Protein AF-A0A1T4R1S4-F1 (afdb_monomer_lite)

InterPro domains:
  IPR008040 Hydantoinase/oxoprolinase, N-terminal [PF05378] (8-71)

pLDDT: mean 93.25, std 7.97, range [52.59, 98.31]

Sequence (72 aa):
MEVDNWQFWIDRGGTFTDIVARNPNGEVKAHKLLSENVGRYVDAPVQEMKDIMGLDYDDKITMNEIDVIKML

Radius of gyration: 12.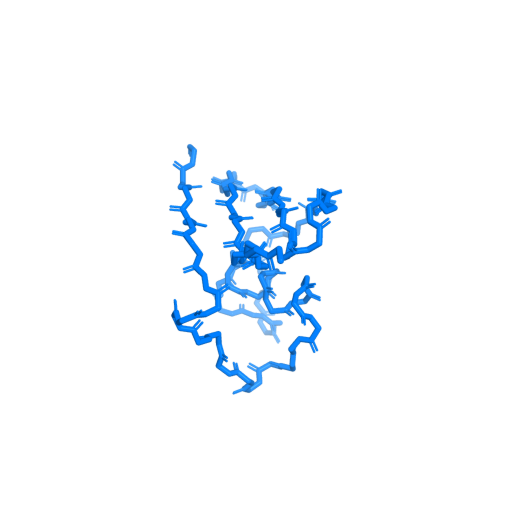17 Å; chains: 1; bounding box: 35×22×30 Å

Foldseek 3Di:
DQQDAKAWEWEQDQQKIWIWIQHSVRDIDIDIDGQDDPPPDDGRVVVVVCVVVVHDPPDDDDCVRYDYYHYD

Secondary structure (DSSP, 8-state):
-PPPPEEEEEEE-SSEEEEEEE-TTS-EEEEEEES--TTT-S-HHHHHHHHHHT--TTPPPPGGGEEEEEE-

Structure (mmCIF, N/CA/C/O backbone):
data_AF-A0A1T4R1S4-F1
#
_entry.id   AF-A0A1T4R1S4-F1
#
loop_
_atom_site.group_PDB
_atom_site.id
_atom_site.type_symbol
_atom_site.label_atom_id
_atom_site.label_alt_id
_atom_site.label_comp_id
_atom_site.label_asym_id
_atom_site.label_entity_id
_atom_site.label_seq_id
_atom_site.pdbx_PDB_ins_code
_atom_site.Cartn_x
_atom_site.Cartn_y
_atom_site.Cartn_z
_atom_site.occupancy
_atom_site.B_iso_or_equiv
_atom_site.auth_seq_id
_atom_site.auth_comp_id
_atom_site.auth_asym_id
_atom_site.auth_atom_id
_atom_site.pdbx_PDB_model_num
ATOM 1 N N . MET A 1 1 ? -20.699 -2.993 16.472 1.00 52.59 1 MET A N 1
ATOM 2 C CA . MET A 1 1 ? -19.381 -2.334 16.484 1.00 52.59 1 MET A CA 1
ATOM 3 C C . MET A 1 1 ? -19.144 -1.941 15.046 1.00 52.59 1 MET A C 1
ATOM 5 O O . MET A 1 1 ? -19.298 -2.820 14.205 1.00 52.59 1 MET A O 1
ATOM 9 N N . GLU A 1 2 ? -18.956 -0.656 14.746 1.00 57.94 2 GLU A N 1
ATOM 10 C CA . GLU A 1 2 ? -18.518 -0.280 13.398 1.00 57.94 2 GLU A CA 1
ATOM 11 C C . GLU A 1 2 ? -17.202 -1.008 13.138 1.00 57.94 2 GLU A C 1
ATOM 13 O O . GLU A 1 2 ? -16.328 -1.041 14.005 1.00 57.94 2 GLU A O 1
ATOM 18 N N . VAL A 1 3 ? -17.140 -1.717 12.016 1.00 60.59 3 VAL A N 1
ATOM 19 C CA . VAL A 1 3 ? -15.890 -2.306 11.559 1.00 60.59 3 VAL A CA 1
ATOM 20 C C . VAL A 1 3 ? -15.179 -1.163 10.853 1.00 60.59 3 VAL A C 1
ATOM 22 O O . VAL A 1 3 ? -15.743 -0.600 9.915 1.00 60.59 3 VAL A O 1
ATOM 25 N N . ASP A 1 4 ? -14.010 -0.770 11.351 1.00 84.88 4 ASP A N 1
ATOM 26 C CA . ASP A 1 4 ? -13.231 0.279 10.696 1.00 84.88 4 ASP A CA 1
ATOM 27 C C . ASP A 1 4 ? -12.827 -0.207 9.296 1.00 84.88 4 ASP A C 1
ATOM 29 O O . ASP A 1 4 ? -12.698 -1.403 9.056 1.00 84.88 4 ASP A O 1
ATOM 33 N N . ASN A 1 5 ? -12.626 0.698 8.347 1.00 95.12 5 ASN A N 1
ATOM 34 C CA . ASN A 1 5 ? -12.047 0.342 7.053 1.00 95.12 5 ASN A CA 1
ATOM 35 C C . ASN A 1 5 ? -10.510 0.331 7.143 1.00 95.12 5 ASN A C 1
ATOM 37 O O . ASN A 1 5 ? -9.921 0.752 8.142 1.00 95.12 5 ASN A O 1
ATOM 41 N N . TRP A 1 6 ? -9.834 -0.158 6.102 1.00 97.12 6 TRP A N 1
ATOM 42 C CA . TRP A 1 6 ? -8.374 -0.174 6.073 1.00 97.12 6 TRP A CA 1
ATOM 43 C C . TRP A 1 6 ? -7.783 1.238 6.101 1.00 97.12 6 TRP A C 1
ATOM 45 O O . TRP A 1 6 ? -8.259 2.149 5.423 1.00 97.12 6 TRP A O 1
ATOM 55 N N . GLN A 1 7 ? -6.685 1.398 6.835 1.00 97.62 7 GLN A N 1
ATOM 56 C CA . GLN A 1 7 ? -5.904 2.634 6.871 1.00 97.62 7 GLN A CA 1
ATOM 57 C C . GLN A 1 7 ? -4.455 2.337 6.504 1.00 97.62 7 GLN A C 1
ATOM 59 O O . GLN A 1 7 ? -3.872 1.388 7.027 1.00 97.62 7 GLN A O 1
ATOM 64 N N . PHE A 1 8 ? -3.869 3.162 5.639 1.00 98.00 8 PHE A N 1
ATOM 65 C CA . PHE A 1 8 ? -2.503 3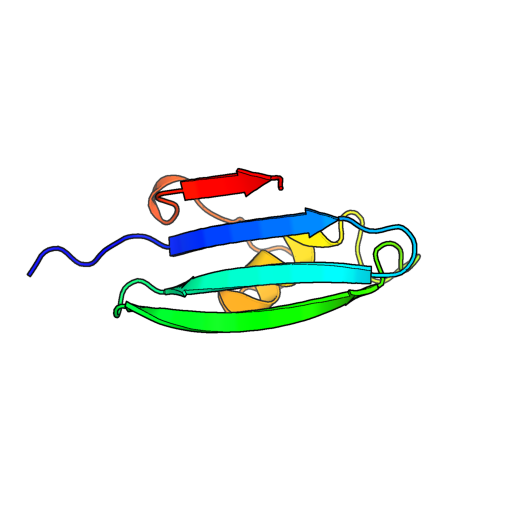.003 5.149 1.00 98.00 8 PHE A CA 1
ATOM 66 C C . PHE A 1 8 ? -1.688 4.289 5.319 1.00 98.00 8 PHE A C 1
ATOM 68 O O . PHE A 1 8 ? -2.136 5.381 4.960 1.00 98.00 8 PHE A O 1
ATOM 75 N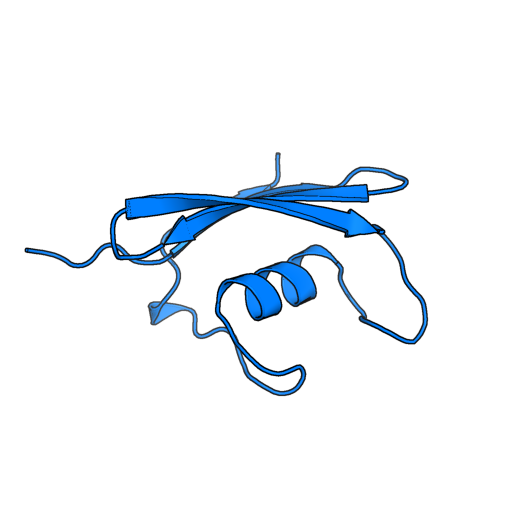 N . TRP A 1 9 ? -0.459 4.144 5.811 1.00 98.31 9 TRP A N 1
ATOM 76 C CA . TRP A 1 9 ? 0.574 5.180 5.835 1.00 98.31 9 TRP A CA 1
ATOM 77 C C . TRP A 1 9 ? 1.772 4.694 5.035 1.00 98.31 9 TRP A C 1
ATOM 79 O O . TRP A 1 9 ? 2.296 3.617 5.314 1.00 98.31 9 TRP A O 1
ATOM 89 N N . ILE A 1 10 ? 2.175 5.474 4.039 1.00 98.06 10 ILE A N 1
ATOM 90 C CA . ILE A 1 10 ? 3.113 5.056 3.000 1.00 98.06 10 ILE A CA 1
ATOM 91 C C . ILE A 1 10 ? 4.264 6.056 2.959 1.00 98.06 10 ILE A C 1
ATOM 93 O O . ILE A 1 10 ? 4.041 7.240 2.711 1.00 98.06 10 ILE A O 1
ATOM 97 N N . ASP A 1 11 ? 5.482 5.565 3.157 1.00 97.50 11 ASP A N 1
ATOM 98 C CA . ASP A 1 11 ? 6.725 6.314 2.974 1.00 97.50 11 ASP A CA 1
ATOM 99 C C . ASP A 1 11 ? 7.502 5.693 1.809 1.00 97.50 11 ASP A C 1
ATOM 101 O O . ASP A 1 11 ? 8.006 4.568 1.887 1.00 97.50 11 ASP A O 1
ATOM 105 N N . ARG A 1 12 ? 7.547 6.404 0.679 1.00 95.62 12 ARG A N 1
ATOM 106 C CA . ARG A 1 12 ? 8.263 5.948 -0.514 1.00 95.62 12 ARG A CA 1
ATOM 107 C C . ARG A 1 12 ? 9.668 6.533 -0.516 1.00 95.62 12 ARG A C 1
ATOM 109 O O . ARG A 1 12 ? 9.880 7.669 -0.934 1.00 95.62 12 ARG A O 1
ATOM 116 N N . GLY A 1 13 ? 10.641 5.713 -0.140 1.00 93.50 13 GLY A N 1
ATOM 117 C CA . GLY A 1 13 ? 12.059 6.029 -0.260 1.00 93.50 13 GLY A CA 1
ATOM 118 C C . GLY A 1 13 ? 12.651 5.673 -1.628 1.00 93.50 13 GLY A C 1
ATOM 119 O O . GLY A 1 13 ? 11.975 5.178 -2.533 1.00 93.50 13 GLY A O 1
ATOM 120 N N . GLY A 1 14 ? 13.964 5.887 -1.766 1.00 94.69 14 GLY A N 1
ATOM 121 C CA . GLY A 1 14 ? 14.703 5.565 -2.994 1.00 94.69 14 GLY A CA 1
ATOM 122 C C . GLY A 1 14 ? 14.822 4.060 -3.252 1.00 94.69 14 GLY A C 1
ATOM 123 O O . GLY A 1 14 ? 14.491 3.591 -4.334 1.00 94.69 14 GLY A O 1
ATOM 124 N N . THR A 1 15 ? 15.264 3.291 -2.254 1.00 96.56 15 THR A N 1
ATOM 125 C CA . THR A 1 15 ? 15.439 1.832 -2.395 1.00 96.56 15 THR A CA 1
ATOM 126 C C . THR A 1 15 ? 14.202 1.053 -1.968 1.00 96.56 15 THR A C 1
ATOM 128 O O . THR A 1 15 ? 13.875 0.037 -2.576 1.00 96.56 15 THR A O 1
ATOM 131 N N . PHE A 1 16 ? 13.526 1.509 -0.914 1.00 97.19 16 PHE A N 1
ATOM 132 C CA . PHE A 1 16 ? 12.399 0.809 -0.311 1.00 97.19 16 PHE A CA 1
ATOM 133 C C . PHE A 1 16 ? 11.209 1.736 -0.113 1.00 97.19 16 PHE A C 1
ATOM 135 O O . PHE A 1 16 ? 11.376 2.927 0.146 1.00 97.19 16 PHE A O 1
ATOM 142 N N . THR A 1 17 ? 10.025 1.150 -0.213 1.00 97.31 17 THR A N 1
ATOM 143 C CA . THR A 1 17 ? 8.755 1.711 0.220 1.00 97.31 17 THR A CA 1
ATOM 144 C C . THR A 1 17 ? 8.358 1.004 1.506 1.00 97.31 17 THR A C 1
ATOM 146 O O . THR A 1 17 ? 8.340 -0.228 1.561 1.00 97.31 17 THR A O 1
ATOM 149 N N . ASP A 1 18 ? 8.073 1.788 2.536 1.00 97.19 18 ASP A N 1
ATOM 150 C CA . ASP A 1 18 ? 7.594 1.325 3.829 1.00 97.19 18 ASP A CA 1
ATOM 151 C C . ASP A 1 18 ? 6.092 1.610 3.934 1.00 97.19 18 ASP A C 1
ATOM 153 O O . ASP A 1 18 ? 5.634 2.717 3.640 1.00 97.19 18 ASP A O 1
ATOM 157 N N . ILE A 1 19 ? 5.315 0.607 4.347 1.00 97.88 19 ILE A N 1
ATOM 158 C CA . ILE A 1 19 ? 3.874 0.734 4.564 1.00 97.88 19 ILE A CA 1
ATOM 159 C C . ILE A 1 19 ? 3.531 0.273 5.966 1.00 97.88 19 ILE A C 1
ATOM 161 O O . ILE A 1 19 ? 3.852 -0.843 6.373 1.00 97.88 19 ILE A O 1
ATOM 165 N N . VAL A 1 20 ? 2.811 1.123 6.687 1.00 97.88 20 VAL A N 1
ATOM 166 C CA . VAL A 1 20 ? 2.081 0.734 7.889 1.00 97.88 20 VAL A CA 1
ATOM 167 C C . VAL A 1 20 ? 0.608 0.650 7.524 1.00 97.88 20 VAL A C 1
ATOM 169 O O . VAL A 1 20 ? 0.053 1.592 6.962 1.00 97.88 20 VAL A O 1
ATOM 172 N N . ALA A 1 21 ? -0.026 -0.471 7.844 1.00 97.56 21 ALA A N 1
ATOM 173 C CA . ALA A 1 21 ? -1.433 -0.714 7.580 1.00 97.56 21 ALA A CA 1
ATOM 174 C C . ALA A 1 21 ? -2.161 -1.056 8.877 1.00 97.56 21 ALA A C 1
ATOM 176 O O . ALA A 1 21 ? -1.673 -1.872 9.658 1.00 97.56 21 ALA A O 1
ATOM 177 N N . ARG A 1 22 ? -3.339 -0.473 9.091 1.00 97.25 22 ARG A N 1
ATOM 178 C CA . ARG A 1 22 ? -4.286 -0.907 10.120 1.00 97.25 22 ARG A CA 1
ATOM 179 C C . ARG A 1 22 ? -5.468 -1.579 9.438 1.00 97.25 22 ARG A C 1
ATOM 181 O O . ARG A 1 22 ? -6.094 -0.978 8.566 1.00 97.25 22 ARG A O 1
ATOM 188 N N . ASN A 1 23 ? -5.749 -2.819 9.823 1.00 95.50 23 ASN A N 1
ATOM 189 C CA . ASN A 1 23 ? -6.864 -3.577 9.271 1.00 95.50 23 ASN A CA 1
ATOM 190 C C . ASN A 1 23 ? -8.200 -3.205 9.946 1.00 95.50 23 ASN A C 1
ATOM 192 O O . ASN A 1 23 ? -8.200 -2.576 11.009 1.00 95.50 23 ASN A O 1
ATOM 196 N N . PRO A 1 24 ? -9.334 -3.654 9.382 1.00 95.19 24 PRO A N 1
ATOM 197 C CA . PRO A 1 24 ? -10.663 -3.427 9.946 1.00 95.19 24 PRO A CA 1
ATOM 198 C C . PRO A 1 24 ? -10.879 -3.902 11.389 1.00 95.19 24 PRO A C 1
ATOM 200 O O . PRO A 1 24 ? -11.725 -3.380 12.112 1.00 95.19 24 PRO A O 1
ATOM 203 N N . ASN A 1 25 ? -10.084 -4.877 11.837 1.00 93.12 25 ASN A N 1
ATOM 204 C CA . ASN A 1 25 ? -10.117 -5.396 13.206 1.00 93.12 25 ASN A CA 1
ATOM 205 C C . ASN A 1 25 ? -9.222 -4.591 14.168 1.00 93.12 25 ASN A C 1
ATOM 207 O O . ASN A 1 25 ? -9.129 -4.920 15.350 1.00 93.12 25 ASN A O 1
ATOM 211 N N . GLY A 1 26 ? -8.546 -3.552 13.675 1.00 93.50 26 GLY A N 1
ATOM 212 C CA . GLY A 1 26 ? -7.643 -2.696 14.432 1.00 93.50 26 GLY A CA 1
ATOM 213 C C . GLY A 1 26 ? -6.212 -3.217 14.583 1.00 93.50 26 GLY A C 1
ATOM 214 O O . GLY A 1 26 ? -5.419 -2.571 15.267 1.00 93.50 26 GLY A O 1
ATOM 215 N N . GLU A 1 27 ? -5.858 -4.339 13.955 1.00 95.38 27 GLU A N 1
ATOM 216 C CA . GLU A 1 27 ? -4.488 -4.863 13.941 1.00 95.38 27 GLU A CA 1
ATOM 217 C C . GLU A 1 27 ? -3.599 -4.000 13.043 1.00 95.38 27 GLU A C 1
ATOM 219 O O . GLU A 1 27 ? -4.001 -3.636 11.937 1.00 95.38 27 GLU A O 1
ATOM 224 N N . VAL A 1 28 ? -2.380 -3.712 13.501 1.00 96.25 28 VAL A N 1
ATOM 225 C CA . VAL A 1 28 ? -1.395 -2.933 12.746 1.00 96.25 28 VAL A CA 1
ATOM 226 C C . VAL A 1 28 ? -0.290 -3.845 12.228 1.00 96.25 28 VAL A C 1
ATOM 228 O O . VAL A 1 28 ? 0.302 -4.606 12.991 1.00 96.25 28 VAL A O 1
ATOM 231 N N . LYS A 1 29 ? 0.018 -3.727 10.937 1.00 95.44 29 LYS A N 1
ATOM 232 C CA . LYS A 1 29 ? 1.115 -4.426 10.264 1.00 95.44 29 LYS A CA 1
ATOM 233 C C . LYS A 1 29 ? 2.055 -3.417 9.623 1.00 95.44 29 LYS A C 1
ATOM 235 O O . LYS A 1 29 ? 1.614 -2.380 9.137 1.00 95.44 29 LYS A O 1
ATOM 240 N N . ALA A 1 30 ? 3.345 -3.730 9.627 1.00 95.50 30 ALA A N 1
ATOM 241 C CA . ALA A 1 30 ? 4.370 -2.946 8.953 1.00 95.50 30 ALA A CA 1
ATOM 242 C C . ALA A 1 30 ? 5.069 -3.827 7.923 1.00 95.50 30 ALA A C 1
ATOM 244 O O . ALA A 1 30 ? 5.456 -4.955 8.232 1.00 95.50 30 ALA A O 1
ATOM 245 N N . HIS A 1 31 ? 5.205 -3.311 6.712 1.00 95.94 31 HIS A N 1
ATOM 246 C CA . HIS A 1 31 ? 5.757 -4.014 5.569 1.00 95.94 31 HIS A CA 1
ATOM 247 C C . HIS A 1 31 ? 6.755 -3.124 4.829 1.00 95.94 31 HIS A C 1
ATOM 249 O O . HIS A 1 31 ? 6.648 -1.897 4.845 1.00 95.94 31 HIS A O 1
ATOM 255 N N . LYS 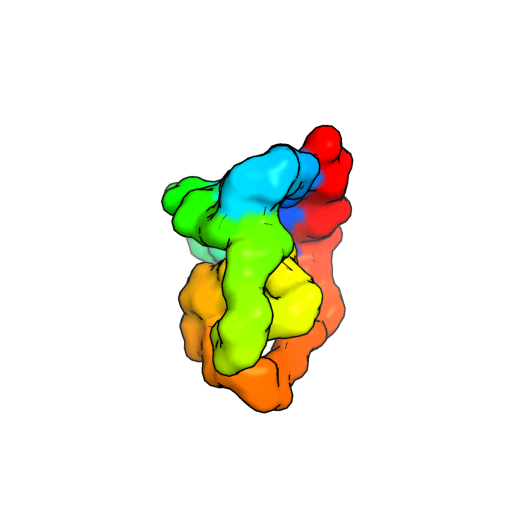A 1 32 ? 7.745 -3.763 4.201 1.00 95.38 32 LYS A N 1
ATOM 256 C CA . LYS A 1 32 ? 8.808 -3.105 3.442 1.00 95.38 32 LYS A CA 1
ATOM 257 C C . LYS A 1 32 ? 9.033 -3.857 2.142 1.00 95.38 32 LYS A C 1
ATOM 259 O O . LYS A 1 32 ? 9.310 -5.057 2.162 1.00 95.38 32 LYS A O 1
ATOM 264 N N . LEU A 1 33 ? 9.038 -3.120 1.041 1.00 95.75 33 LEU A N 1
ATOM 265 C CA . LEU A 1 33 ? 9.242 -3.659 -0.297 1.00 95.75 33 LEU A CA 1
ATOM 266 C C . LEU A 1 33 ? 10.135 -2.734 -1.129 1.00 95.75 33 LEU A C 1
ATOM 268 O O . LEU A 1 33 ? 10.265 -1.550 -0.833 1.00 95.75 33 LEU A O 1
ATOM 272 N N . LEU A 1 34 ? 10.827 -3.276 -2.137 1.00 97.44 34 LEU A N 1
ATOM 273 C CA . LEU A 1 34 ? 11.655 -2.481 -3.049 1.00 97.44 34 LEU A CA 1
ATOM 274 C C . LEU A 1 34 ? 10.800 -1.425 -3.760 1.00 97.44 34 LEU A C 1
ATOM 276 O O . LEU A 1 34 ? 9.783 -1.769 -4.359 1.00 97.44 34 LEU A O 1
ATOM 280 N N . SER A 1 35 ? 11.236 -0.165 -3.762 1.00 96.25 35 SER A N 1
ATOM 281 C CA . SER A 1 35 ? 10.507 0.931 -4.424 1.00 96.25 35 SER A CA 1
ATOM 282 C C . SER A 1 35 ? 10.325 0.710 -5.925 1.00 96.25 35 SER A C 1
ATOM 284 O O . SER A 1 35 ? 9.362 1.205 -6.507 1.00 96.25 35 SER A O 1
ATOM 286 N N . GLU A 1 36 ? 11.233 -0.048 -6.542 1.00 95.75 36 GLU A N 1
ATOM 287 C CA . GLU A 1 36 ? 11.153 -0.480 -7.932 1.00 95.75 36 GLU A CA 1
ATOM 288 C C . GLU A 1 36 ? 11.569 -1.946 -8.052 1.00 95.75 36 GLU A C 1
ATOM 290 O O . GLU A 1 36 ? 12.582 -2.374 -7.495 1.00 95.75 36 GLU A O 1
ATOM 295 N N . ASN A 1 37 ? 10.790 -2.725 -8.801 1.00 94.88 37 ASN A N 1
ATOM 296 C CA . ASN A 1 37 ? 11.110 -4.113 -9.111 1.00 94.88 37 ASN A CA 1
ATOM 297 C C . ASN A 1 37 ? 10.513 -4.492 -10.468 1.00 94.88 37 ASN A C 1
ATOM 299 O O . ASN A 1 37 ? 9.363 -4.927 -10.587 1.00 94.88 37 ASN A O 1
ATOM 303 N N . VAL A 1 38 ? 11.308 -4.261 -11.513 1.00 93.19 38 VAL A N 1
ATOM 304 C CA . VAL A 1 38 ? 10.889 -4.436 -12.905 1.00 93.19 38 VAL A CA 1
ATOM 305 C C . VAL A 1 38 ? 10.417 -5.872 -13.143 1.00 93.19 38 VAL A C 1
ATOM 307 O O . VAL A 1 38 ? 11.135 -6.834 -12.880 1.00 93.19 38 VAL A O 1
ATOM 310 N N . GLY A 1 39 ? 9.197 -6.007 -13.665 1.00 90.69 39 GLY A N 1
ATOM 311 C CA . GLY A 1 39 ? 8.581 -7.299 -13.982 1.00 90.69 39 GLY A CA 1
ATOM 312 C C . GLY A 1 39 ? 7.843 -7.971 -12.821 1.00 90.69 39 GLY A C 1
ATOM 313 O O . GLY A 1 39 ? 7.255 -9.027 -13.035 1.00 90.69 39 GLY A O 1
ATOM 314 N N . ARG A 1 40 ? 7.843 -7.380 -11.617 1.00 91.25 40 ARG A N 1
ATOM 315 C CA . ARG A 1 40 ? 7.056 -7.864 -10.466 1.00 91.25 40 ARG A CA 1
ATOM 316 C C . ARG A 1 40 ? 5.815 -7.014 -10.227 1.00 91.25 40 ARG A C 1
ATOM 318 O O . ARG A 1 40 ? 4.733 -7.560 -10.071 1.00 91.25 40 ARG A O 1
ATOM 325 N N . TYR A 1 41 ? 5.968 -5.694 -10.226 1.00 93.00 41 TYR A N 1
ATOM 326 C CA . TYR A 1 41 ? 4.870 -4.751 -10.030 1.00 93.00 41 TYR A CA 1
ATOM 327 C C . TYR A 1 41 ? 5.194 -3.397 -10.658 1.00 93.00 41 TYR A C 1
ATOM 329 O O . TYR A 1 41 ? 6.357 -3.041 -10.847 1.00 93.00 41 TYR A O 1
ATOM 337 N N . VAL A 1 42 ? 4.141 -2.654 -10.999 1.00 91.00 42 VAL A N 1
ATOM 338 C CA . VAL A 1 42 ? 4.252 -1.317 -11.602 1.00 91.00 42 VAL A CA 1
ATOM 339 C C . VAL A 1 42 ? 4.440 -0.246 -10.531 1.00 91.00 42 VAL A C 1
ATOM 341 O O . VAL A 1 42 ? 5.192 0.700 -10.743 1.00 91.00 42 VAL A O 1
ATOM 344 N N . ASP A 1 43 ? 3.785 -0.404 -9.380 1.00 93.38 43 ASP A N 1
ATOM 345 C CA . ASP A 1 43 ? 3.871 0.543 -8.275 1.00 93.38 43 ASP A CA 1
ATOM 346 C C . ASP A 1 43 ? 3.948 -0.192 -6.936 1.00 93.38 43 ASP A C 1
ATOM 348 O O . ASP A 1 43 ? 3.085 -1.008 -6.607 1.00 93.38 43 ASP A O 1
ATOM 352 N N . ALA A 1 44 ? 5.014 0.095 -6.191 1.00 95.25 44 ALA A N 1
ATOM 353 C CA . ALA A 1 44 ? 5.331 -0.531 -4.915 1.00 95.25 44 ALA A CA 1
ATOM 354 C C . ALA A 1 44 ? 4.216 -0.346 -3.864 1.00 95.25 44 ALA A C 1
ATOM 356 O O . ALA A 1 44 ? 3.748 -1.354 -3.334 1.00 95.25 44 ALA A O 1
ATOM 357 N N . PRO A 1 45 ? 3.725 0.888 -3.608 1.00 95.00 45 PRO A N 1
ATOM 358 C CA . PRO A 1 45 ? 2.606 1.117 -2.702 1.00 95.00 45 PRO A CA 1
ATOM 359 C C . PRO A 1 45 ? 1.367 0.273 -3.004 1.00 95.00 45 PRO A C 1
ATOM 361 O O . PRO A 1 45 ? 0.828 -0.382 -2.117 1.00 95.00 45 PRO A O 1
ATOM 364 N N . VAL A 1 46 ? 0.931 0.264 -4.267 1.00 94.56 46 VAL A N 1
ATOM 365 C CA . VAL A 1 46 ? -0.275 -0.463 -4.680 1.00 94.56 46 VAL A CA 1
ATOM 366 C C . VAL A 1 46 ? -0.092 -1.969 -4.536 1.00 94.56 46 VAL A C 1
ATOM 368 O O . VAL A 1 46 ? -1.005 -2.638 -4.059 1.00 94.56 46 VAL A O 1
ATOM 371 N N . GLN A 1 47 ? 1.063 -2.505 -4.940 1.00 95.56 47 GLN A N 1
ATOM 372 C CA . GLN A 1 47 ? 1.325 -3.937 -4.807 1.00 95.56 47 GLN A CA 1
ATOM 373 C C . GLN A 1 47 ? 1.302 -4.367 -3.343 1.00 95.56 47 GLN A C 1
ATOM 375 O O . GLN A 1 47 ? 0.622 -5.323 -2.994 1.00 95.56 47 GLN A O 1
ATOM 380 N N . GLU A 1 48 ? 1.993 -3.632 -2.480 1.00 94.88 48 GLU A N 1
ATOM 381 C CA . GLU A 1 48 ? 2.079 -3.981 -1.068 1.00 94.88 48 GLU A CA 1
ATOM 382 C C . GLU A 1 48 ? 0.717 -3.843 -0.364 1.00 94.88 48 GLU A C 1
ATOM 384 O O . GLU A 1 48 ? 0.363 -4.672 0.468 1.00 94.88 48 GLU A O 1
ATOM 389 N N . MET A 1 49 ? -0.110 -2.857 -0.741 1.00 95.94 49 MET A N 1
ATOM 390 C CA . MET A 1 49 ? -1.500 -2.795 -0.269 1.00 95.94 49 MET A CA 1
ATOM 391 C C . MET A 1 49 ? -2.293 -4.053 -0.653 1.00 95.94 49 MET A C 1
ATOM 393 O O . MET A 1 49 ? -3.023 -4.575 0.188 1.00 95.94 49 MET A O 1
ATOM 397 N N . LYS A 1 50 ? -2.143 -4.567 -1.884 1.00 95.56 50 LYS A N 1
ATOM 398 C CA . LYS A 1 50 ? -2.792 -5.823 -2.300 1.00 95.56 50 LYS A CA 1
ATOM 399 C C . LYS A 1 50 ? -2.295 -7.005 -1.477 1.00 95.56 50 LYS A C 1
ATOM 401 O O . LYS A 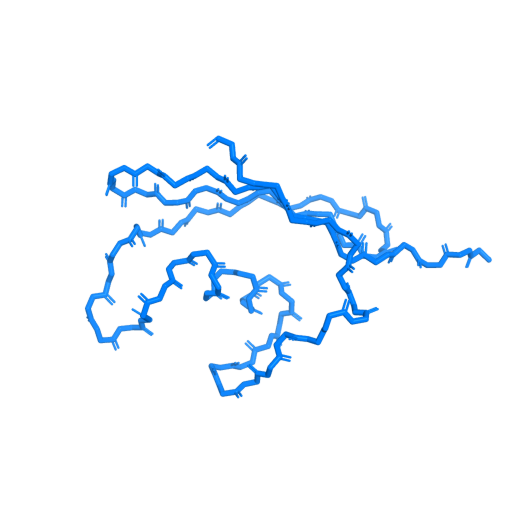1 50 ? -3.117 -7.739 -0.935 1.00 95.56 50 LYS A O 1
ATOM 406 N N . ASP A 1 51 ? -0.983 -7.126 -1.305 1.00 94.50 51 ASP A N 1
ATOM 407 C CA . ASP A 1 51 ? -0.371 -8.208 -0.532 1.00 94.50 51 ASP A CA 1
ATOM 408 C C . ASP A 1 51 ? -0.877 -8.207 0.927 1.00 94.50 51 ASP A C 1
ATOM 410 O O . ASP A 1 51 ? -1.263 -9.250 1.459 1.00 94.50 51 ASP A O 1
ATOM 414 N N . ILE A 1 52 ? -0.964 -7.030 1.564 1.00 95.25 52 ILE A N 1
ATOM 415 C CA . ILE A 1 52 ? -1.485 -6.863 2.934 1.00 95.25 52 ILE A CA 1
ATOM 416 C C . ILE A 1 52 ? -2.977 -7.211 3.029 1.00 95.25 52 ILE A C 1
ATOM 418 O O . ILE A 1 52 ? -3.413 -7.799 4.025 1.00 95.25 52 ILE A O 1
ATOM 422 N N . MET A 1 53 ? -3.760 -6.844 2.013 1.00 94.69 53 MET A N 1
ATOM 423 C CA . MET A 1 53 ? -5.193 -7.143 1.934 1.00 94.69 53 MET A CA 1
ATOM 424 C C . MET A 1 53 ? -5.475 -8.597 1.517 1.00 94.69 53 MET A C 1
ATOM 426 O O . MET A 1 53 ? -6.624 -9.027 1.590 1.00 94.69 53 MET A O 1
ATOM 430 N N . GLY A 1 54 ? -4.449 -9.363 1.127 1.00 94.31 54 GLY A N 1
ATOM 431 C CA . GLY A 1 54 ? -4.589 -10.734 0.633 1.00 94.31 54 GLY A CA 1
ATOM 432 C C . GLY A 1 54 ? -5.222 -10.817 -0.757 1.00 94.31 54 GLY A C 1
ATOM 433 O O . GLY A 1 54 ? -5.905 -11.793 -1.052 1.00 94.31 54 GLY A O 1
ATOM 434 N N . LEU A 1 55 ? -5.034 -9.778 -1.569 1.00 95.50 55 LEU A N 1
ATOM 435 C CA . LEU A 1 55 ? -5.542 -9.656 -2.932 1.00 95.50 55 LEU A CA 1
ATOM 436 C C . LEU A 1 55 ? -4.502 -10.146 -3.945 1.00 95.50 55 LEU A C 1
ATOM 438 O O . LEU A 1 55 ? -3.306 -9.895 -3.786 1.00 95.50 55 LEU A O 1
ATOM 442 N N . ASP A 1 56 ? -4.963 -10.784 -5.019 1.00 93.00 56 ASP A N 1
ATOM 443 C CA . ASP A 1 56 ? -4.101 -11.184 -6.128 1.00 93.00 56 ASP A CA 1
ATOM 444 C C . ASP A 1 56 ? -3.719 -9.982 -7.013 1.00 93.00 56 ASP A C 1
ATOM 446 O O . ASP A 1 56 ? -4.296 -8.892 -6.950 1.00 93.00 56 ASP A O 1
ATOM 450 N N . TYR A 1 57 ? -2.734 -10.172 -7.897 1.00 86.62 57 TYR A N 1
ATOM 451 C CA . TYR A 1 57 ? -2.221 -9.105 -8.767 1.00 86.62 57 TYR A CA 1
ATOM 452 C C . TYR A 1 57 ? -3.309 -8.414 -9.606 1.00 86.62 57 TYR A C 1
ATOM 454 O O . TYR A 1 57 ? -3.269 -7.191 -9.767 1.00 86.62 57 TYR A O 1
ATOM 462 N N . ASP A 1 58 ? -4.288 -9.166 -10.114 1.00 90.69 58 ASP A N 1
ATOM 463 C CA . ASP A 1 58 ? -5.366 -8.640 -10.962 1.00 90.69 58 ASP A CA 1
ATOM 464 C C . ASP A 1 58 ? -6.556 -8.084 -10.165 1.00 90.69 58 ASP A C 1
ATOM 466 O O . ASP A 1 58 ? -7.403 -7.374 -10.722 1.00 90.69 58 ASP A O 1
ATOM 470 N N . ASP A 1 59 ? -6.608 -8.342 -8.857 1.00 93.94 59 ASP A N 1
ATOM 471 C CA . ASP A 1 59 ? -7.687 -7.857 -8.009 1.00 93.94 59 ASP A CA 1
ATOM 472 C C . ASP A 1 59 ? -7.633 -6.338 -7.866 1.00 93.94 59 ASP A C 1
ATOM 474 O O . ASP A 1 59 ? -6.580 -5.687 -7.920 1.00 93.94 59 ASP A O 1
ATOM 478 N N . LYS A 1 60 ? -8.807 -5.742 -7.679 1.00 93.00 60 LYS A N 1
ATOM 479 C CA . LYS A 1 60 ? -8.943 -4.302 -7.481 1.00 93.00 60 LYS A CA 1
ATOM 480 C C . LYS A 1 60 ? -9.074 -4.010 -5.999 1.00 93.00 60 LYS A C 1
ATOM 482 O O . LYS A 1 60 ? -9.923 -4.589 -5.335 1.00 93.00 60 LYS A O 1
ATOM 487 N N . ILE A 1 61 ? -8.306 -3.035 -5.525 1.00 93.75 61 ILE A N 1
ATOM 488 C CA . ILE A 1 61 ? -8.571 -2.401 -4.234 1.00 93.75 61 ILE A CA 1
ATOM 489 C C . ILE A 1 61 ? -9.850 -1.579 -4.399 1.00 93.75 61 ILE A C 1
ATOM 491 O O . ILE A 1 61 ? -9.909 -0.689 -5.256 1.00 93.75 61 ILE A O 1
ATOM 495 N N . THR A 1 62 ? -10.886 -1.894 -3.625 1.00 93.94 62 THR A N 1
ATOM 496 C CA . THR A 1 62 ? -12.156 -1.171 -3.700 1.00 93.94 62 THR A CA 1
ATOM 497 C C . THR A 1 62 ? -12.176 -0.021 -2.695 1.00 93.94 62 THR A C 1
ATOM 499 O O . THR A 1 62 ? -11.838 -0.176 -1.527 1.00 93.94 62 THR A O 1
ATOM 502 N N . MET A 1 63 ? -12.539 1.184 -3.146 1.00 90.62 63 MET A N 1
ATOM 503 C CA . MET A 1 63 ? -12.414 2.396 -2.316 1.00 90.62 63 MET A CA 1
ATOM 504 C C . MET A 1 63 ? -13.344 2.394 -1.095 1.00 90.62 63 MET A C 1
ATOM 506 O O . MET A 1 63 ? -13.085 3.107 -0.138 1.00 90.62 63 MET A O 1
ATOM 510 N N . ASN A 1 64 ? -14.415 1.598 -1.107 1.00 92.88 64 ASN A N 1
ATOM 511 C CA . ASN A 1 64 ? -15.306 1.413 0.040 1.00 92.88 64 ASN A CA 1
ATOM 512 C C . ASN A 1 64 ? -14.692 0.562 1.161 1.00 92.88 64 ASN A C 1
ATOM 514 O O . ASN A 1 64 ? -15.278 0.520 2.237 1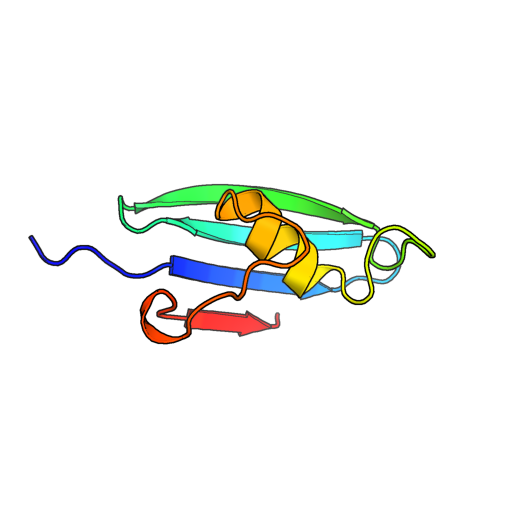.00 92.88 64 ASN A O 1
ATOM 518 N N . GLU A 1 65 ? -13.559 -0.102 0.925 1.00 93.81 65 GLU A N 1
ATOM 519 C CA . GLU A 1 65 ? -12.799 -0.842 1.942 1.00 93.81 65 GLU A CA 1
ATOM 520 C C . GLU A 1 65 ? -11.673 0.001 2.557 1.00 93.81 65 GLU A C 1
ATOM 522 O O . GLU A 1 65 ? -11.006 -0.447 3.489 1.00 93.81 65 GLU A O 1
ATOM 527 N N . ILE A 1 66 ? -11.453 1.218 2.046 1.00 95.69 66 ILE A N 1
ATOM 528 C CA . ILE A 1 66 ? -10.369 2.115 2.444 1.00 95.69 66 ILE A CA 1
ATOM 529 C C . ILE A 1 66 ? -10.941 3.331 3.173 1.00 95.69 66 ILE A C 1
ATOM 531 O O . ILE A 1 66 ? -11.820 4.019 2.663 1.00 95.69 66 ILE A O 1
ATOM 535 N N . ASP A 1 67 ? -10.412 3.613 4.358 1.00 96.31 67 ASP A N 1
ATOM 536 C CA . ASP A 1 67 ? -10.724 4.812 5.139 1.00 96.31 67 ASP A CA 1
ATOM 537 C C . ASP A 1 67 ? -9.706 5.924 4.859 1.00 96.31 67 ASP A C 1
ATOM 539 O O . ASP A 1 67 ? -10.046 7.054 4.514 1.00 96.31 67 ASP A O 1
ATOM 543 N N . VAL A 1 68 ? -8.417 5.585 4.965 1.00 95.75 68 VAL A N 1
ATOM 544 C CA . VAL A 1 68 ? -7.318 6.549 4.867 1.00 95.75 68 VAL A CA 1
ATOM 545 C C . VAL A 1 68 ? -6.175 5.971 4.049 1.00 95.75 68 VAL A C 1
ATOM 547 O O . VAL A 1 68 ? -5.734 4.847 4.274 1.00 95.75 68 VAL A O 1
ATOM 550 N N . ILE A 1 69 ? -5.629 6.797 3.159 1.00 96.50 69 ILE A N 1
ATOM 551 C CA . ILE A 1 69 ? -4.297 6.615 2.584 1.00 96.50 69 ILE A CA 1
ATOM 552 C C . ILE A 1 69 ? -3.533 7.909 2.825 1.00 96.50 69 ILE A C 1
ATOM 554 O O . ILE A 1 69 ? -3.968 8.981 2.399 1.00 96.50 69 ILE A O 1
ATOM 558 N N . LYS A 1 70 ? -2.395 7.822 3.508 1.00 97.19 70 LYS A N 1
ATOM 559 C CA . LYS A 1 70 ? -1.527 8.968 3.758 1.00 97.19 70 LYS A CA 1
ATOM 560 C C . LYS A 1 70 ? -0.132 8.703 3.214 1.00 97.19 70 LYS A C 1
ATOM 562 O O . LYS A 1 70 ? 0.542 7.784 3.665 1.00 97.19 70 LYS A O 1
ATOM 567 N N . MET A 1 71 ? 0.296 9.555 2.289 1.00 95.69 71 MET A N 1
ATOM 568 C CA . MET A 1 71 ? 1.692 9.640 1.862 1.00 95.69 71 MET A CA 1
ATOM 569 C C . MET A 1 71 ? 2.463 10.490 2.878 1.00 95.69 71 MET A C 1
ATOM 571 O O . MET A 1 71 ? 1.968 11.553 3.275 1.00 95.69 71 MET A O 1
ATOM 575 N N . LEU A 1 72 ? 3.614 9.997 3.331 1.00 89.75 72 LEU A N 1
ATOM 576 C CA . LEU A 1 72 ? 4.489 10.641 4.314 1.00 89.75 72 LEU A CA 1
ATOM 577 C C . LEU A 1 72 ? 5.669 11.365 3.656 1.00 89.75 72 LEU A C 1
ATOM 579 O O . LEU A 1 72 ? 6.065 10.964 2.540 1.00 89.75 72 LEU A O 1
#

Organism: NCBI:txid142842